Protein AF-W4M3P6-F1 (afdb_monomer_lite)

Secondary structure (DSSP, 8-state):
---SHHHHHHHHHHHHHHHHHHHHHHHHS-HHHHHHHHHHHHHHHHHHHHHHHHHHTSPPP----

Organism: NCBI:txid1429439

Radius of gyration: 15.67 Å; chains: 1; bounding box: 42×17×43 Å

pLDDT: mean 93.3, std 12.33, range [42.31, 98.75]

Structure (mmCIF, N/CA/C/O backbone):
data_AF-W4M3P6-F1
#
_entry.id   AF-W4M3P6-F1
#
loop_
_atom_site.group_PDB
_atom_site.id
_atom_site.type_symbol
_atom_site.label_atom_id
_atom_site.label_alt_id
_atom_site.label_comp_id
_atom_site.label_asym_id
_atom_site.label_entity_id
_atom_site.label_seq_id
_atom_site.pdbx_PDB_ins_code
_atom_site.Cartn_x
_atom_site.Cartn_y
_atom_site.Cartn_z
_atom_site.occupancy
_atom_site.B_iso_or_equiv
_atom_site.auth_seq_id
_atom_site.auth_comp_id
_atom_site.auth_asym_id
_atom_site.auth_atom_id
_atom_site.pdbx_PDB_model_num
ATOM 1 N N . MET A 1 1 ? 4.049 6.964 -12.646 1.00 79.31 1 MET A N 1
ATOM 2 C CA . MET A 1 1 ? 4.406 5.821 -13.505 1.00 79.31 1 MET A CA 1
ATOM 3 C C . MET A 1 1 ? 5.862 5.515 -13.225 1.00 79.31 1 MET A C 1
ATOM 5 O O . MET A 1 1 ? 6.669 6.414 -13.392 1.00 79.31 1 MET A O 1
ATOM 9 N N . ILE A 1 2 ? 6.166 4.316 -12.729 1.00 95.69 2 ILE A N 1
ATOM 10 C CA . ILE A 1 2 ? 7.521 3.892 -12.340 1.00 95.69 2 ILE A CA 1
ATOM 11 C C . ILE A 1 2 ? 8.305 3.477 -13.594 1.00 95.69 2 ILE A C 1
ATOM 13 O O . ILE A 1 2 ? 7.773 2.752 -14.446 1.00 95.69 2 ILE A O 1
ATOM 17 N N . GLU A 1 3 ? 9.552 3.925 -13.720 1.00 94.56 3 GLU A N 1
ATOM 18 C CA . GLU A 1 3 ? 10.391 3.729 -14.912 1.00 94.56 3 GLU A CA 1
ATOM 19 C C . GLU A 1 3 ? 11.682 2.953 -14.650 1.00 94.56 3 GLU A C 1
ATOM 21 O O . GLU A 1 3 ? 12.243 2.377 -15.581 1.00 94.56 3 GLU A O 1
ATOM 26 N N . ASN A 1 4 ? 12.137 2.893 -13.401 1.00 94.50 4 ASN A N 1
ATOM 27 C CA . ASN A 1 4 ? 13.387 2.242 -13.020 1.00 94.50 4 ASN A CA 1
ATOM 28 C C . ASN A 1 4 ? 13.318 1.659 -11.598 1.00 94.50 4 ASN A C 1
ATOM 30 O O . ASN A 1 4 ? 12.377 1.913 -10.843 1.00 94.50 4 ASN A O 1
ATOM 34 N N . ASP A 1 5 ? 14.347 0.898 -11.220 1.00 95.69 5 ASP A N 1
ATOM 35 C CA . ASP A 1 5 ? 14.393 0.202 -9.929 1.00 95.69 5 ASP A CA 1
ATOM 36 C C . ASP A 1 5 ? 14.528 1.153 -8.728 1.00 95.69 5 ASP A C 1
ATOM 38 O O . ASP A 1 5 ? 14.074 0.829 -7.631 1.00 95.69 5 ASP A O 1
ATOM 42 N N . VAL A 1 6 ? 15.096 2.348 -8.924 1.00 96.75 6 VAL A N 1
ATOM 43 C CA . VAL A 1 6 ? 15.175 3.374 -7.869 1.00 96.75 6 VAL A CA 1
ATOM 44 C C . VAL A 1 6 ? 13.777 3.904 -7.549 1.00 96.75 6 VAL A C 1
ATOM 46 O O . VAL A 1 6 ? 13.394 4.016 -6.385 1.00 96.75 6 VAL A O 1
ATOM 49 N N . GLU A 1 7 ? 12.982 4.187 -8.578 1.00 97.69 7 GLU A N 1
ATOM 50 C CA . GLU A 1 7 ? 11.586 4.596 -8.431 1.00 97.69 7 GLU A CA 1
ATOM 51 C C . GLU A 1 7 ? 10.704 3.466 -7.896 1.00 97.69 7 GLU A C 1
ATOM 53 O O . GLU A 1 7 ? 9.807 3.728 -7.094 1.00 97.69 7 GLU A O 1
ATOM 58 N N . LEU A 1 8 ? 10.974 2.213 -8.282 1.00 97.94 8 LEU A N 1
ATOM 59 C CA . LEU A 1 8 ? 10.307 1.044 -7.710 1.00 97.94 8 LEU A CA 1
ATOM 60 C C . LEU A 1 8 ? 10.538 0.980 -6.197 1.00 97.94 8 LEU A C 1
ATOM 62 O O . LEU A 1 8 ? 9.576 0.841 -5.439 1.00 97.94 8 LEU A O 1
ATOM 66 N N . GLN A 1 9 ? 11.792 1.112 -5.757 1.00 98.25 9 GLN A N 1
ATOM 67 C CA . GLN A 1 9 ? 12.127 1.108 -4.336 1.00 98.25 9 GLN A CA 1
ATOM 68 C C . GLN A 1 9 ? 11.421 2.257 -3.602 1.00 98.25 9 GLN A C 1
ATOM 70 O O . GLN A 1 9 ? 10.787 2.034 -2.570 1.00 98.25 9 GLN A O 1
ATOM 75 N N . ALA A 1 10 ? 11.461 3.472 -4.154 1.00 98.31 10 ALA A N 1
ATOM 76 C CA . ALA A 1 10 ? 10.791 4.625 -3.559 1.00 98.31 10 ALA A CA 1
ATOM 77 C C . ALA A 1 10 ? 9.267 4.421 -3.443 1.00 98.31 10 ALA A C 1
ATOM 79 O O . ALA A 1 10 ? 8.669 4.767 -2.422 1.00 98.31 10 ALA A O 1
ATOM 80 N N . ALA A 1 11 ? 8.632 3.822 -4.456 1.00 98.44 11 ALA A N 1
ATOM 81 C CA . ALA A 1 11 ? 7.207 3.501 -4.436 1.00 98.44 11 ALA A CA 1
ATOM 82 C C . ALA A 1 11 ? 6.860 2.450 -3.366 1.00 98.44 11 ALA A C 1
ATOM 84 O O . ALA A 1 11 ? 5.871 2.601 -2.648 1.00 98.44 11 ALA A O 1
ATOM 85 N N . GLN A 1 12 ? 7.688 1.415 -3.210 1.00 98.69 12 GLN A N 1
ATOM 86 C CA . GLN A 1 12 ? 7.513 0.391 -2.175 1.00 98.69 12 GLN A CA 1
ATOM 87 C C . GLN A 1 12 ? 7.668 0.972 -0.762 1.00 98.69 12 GLN A C 1
ATOM 89 O O . GLN A 1 12 ? 6.857 0.694 0.122 1.00 98.69 12 GLN A O 1
ATOM 94 N N . GLU A 1 13 ? 8.673 1.823 -0.544 1.00 98.62 13 GLU A N 1
ATOM 95 C CA . GLU A 1 13 ? 8.871 2.521 0.731 1.00 98.62 13 GLU A CA 1
ATOM 96 C C . GLU A 1 13 ? 7.702 3.462 1.055 1.00 98.62 13 GLU A C 1
ATOM 98 O O . GLU A 1 13 ? 7.277 3.566 2.213 1.00 98.62 13 GLU A O 1
ATOM 103 N N . TYR A 1 14 ? 7.142 4.114 0.032 1.00 98.06 14 TYR A N 1
ATOM 104 C CA . TYR A 1 14 ? 5.966 4.967 0.160 1.00 98.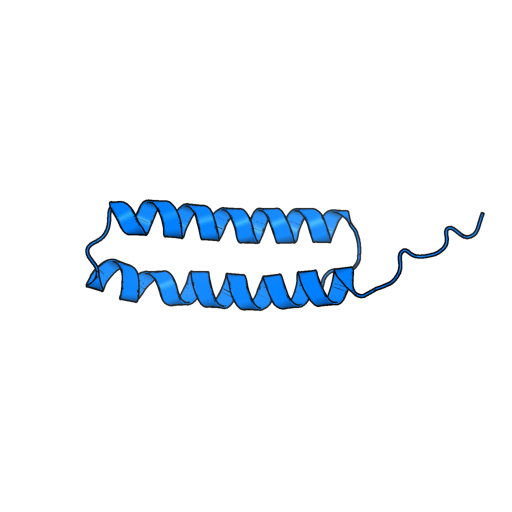06 14 TYR A CA 1
ATOM 105 C C . TYR A 1 14 ? 4.727 4.182 0.615 1.00 98.06 14 TYR A C 1
ATOM 107 O O . TYR A 1 14 ? 4.077 4.586 1.584 1.00 98.06 14 TYR A O 1
ATOM 115 N N . VAL A 1 15 ? 4.443 3.031 -0.006 1.00 98.69 15 VAL A N 1
ATOM 116 C CA . VAL A 1 15 ? 3.352 2.129 0.411 1.00 98.69 15 VAL A CA 1
ATOM 117 C C . VAL A 1 15 ? 3.552 1.671 1.856 1.00 98.69 15 VAL A C 1
ATOM 119 O O . VAL A 1 15 ? 2.661 1.846 2.691 1.00 98.69 15 VAL A O 1
ATOM 122 N N . LEU A 1 16 ? 4.751 1.184 2.191 1.00 98.75 16 LEU A N 1
ATOM 123 C CA . LEU A 1 16 ? 5.061 0.673 3.527 1.00 98.75 16 LEU A CA 1
ATOM 124 C C . LEU A 1 16 ? 4.867 1.734 4.621 1.00 98.75 16 LEU A C 1
ATOM 126 O O . LEU A 1 16 ? 4.463 1.427 5.747 1.00 98.75 16 LEU A O 1
ATOM 130 N N . ARG A 1 17 ? 5.142 3.007 4.318 1.00 98.50 17 ARG A N 1
ATOM 131 C CA . ARG A 1 17 ? 4.890 4.112 5.249 1.00 98.50 17 ARG A CA 1
ATOM 132 C C . ARG A 1 17 ? 3.403 4.239 5.585 1.00 98.50 17 ARG A C 1
ATOM 134 O O . ARG A 1 17 ? 3.070 4.411 6.759 1.00 98.50 17 ARG A O 1
ATOM 141 N N . PHE A 1 18 ? 2.521 4.161 4.592 1.00 98.31 18 PHE A N 1
ATOM 142 C CA . PHE A 1 18 ? 1.075 4.249 4.808 1.00 98.31 18 PHE A CA 1
ATOM 143 C C . PHE A 1 18 ? 0.519 3.018 5.519 1.00 98.31 18 PHE A C 1
ATOM 145 O O . PHE A 1 18 ? -0.261 3.166 6.461 1.00 98.31 18 PHE A O 1
ATOM 152 N N . GLU A 1 19 ? 0.999 1.823 5.183 1.00 98.50 19 GLU A N 1
ATOM 153 C CA . GLU A 1 19 ? 0.639 0.596 5.901 1.00 98.50 19 GLU A CA 1
ATOM 154 C C . GLU A 1 19 ? 1.003 0.675 7.392 1.00 98.50 19 GLU A C 1
ATOM 156 O O . GLU A 1 19 ? 0.206 0.300 8.257 1.00 98.50 19 GLU A O 1
ATOM 161 N N . ARG A 1 20 ? 2.177 1.229 7.724 1.00 98.38 20 ARG A N 1
ATOM 162 C CA . ARG A 1 20 ? 2.597 1.447 9.120 1.00 98.38 20 ARG A CA 1
ATOM 163 C C . ARG A 1 20 ? 1.700 2.446 9.849 1.00 98.38 20 ARG A C 1
ATOM 165 O O . ARG A 1 20 ? 1.326 2.184 10.991 1.00 98.38 20 ARG A O 1
ATOM 172 N N . ILE A 1 21 ? 1.329 3.554 9.203 1.00 97.88 21 ILE A N 1
ATOM 173 C CA . ILE A 1 21 ? 0.394 4.541 9.772 1.00 97.88 21 ILE A CA 1
ATOM 174 C C . ILE A 1 21 ? -0.946 3.873 10.091 1.00 97.88 21 ILE A C 1
ATOM 176 O O . ILE A 1 21 ? -1.429 3.97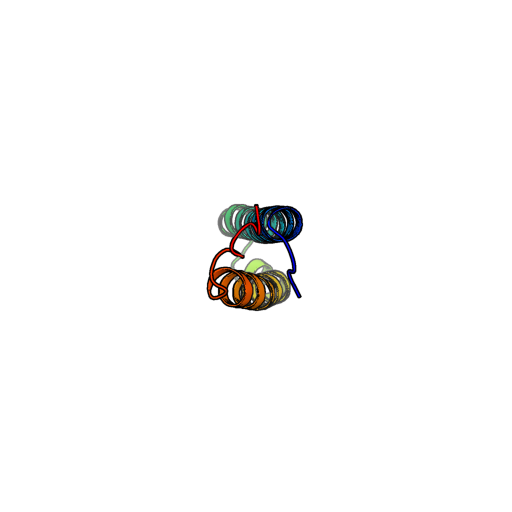3 11.219 1.00 97.88 21 ILE A O 1
ATOM 180 N N . LEU A 1 22 ? -1.507 3.131 9.134 1.00 98.25 22 LEU A N 1
ATOM 181 C CA . LEU A 1 22 ? -2.773 2.424 9.315 1.00 98.25 22 LEU A CA 1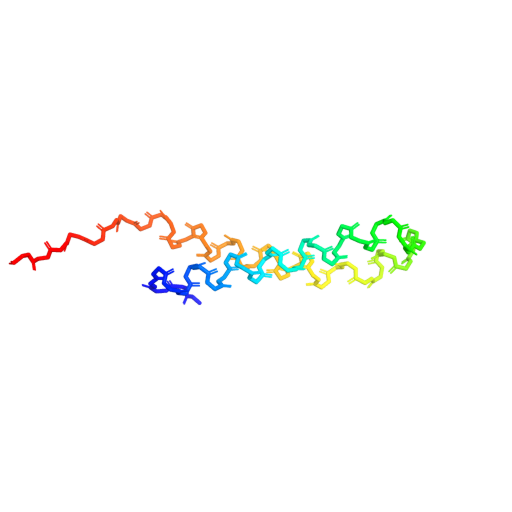
ATOM 182 C C . LEU A 1 22 ? -2.681 1.365 10.418 1.00 98.25 22 LEU A C 1
ATOM 184 O O . LEU A 1 22 ? -3.592 1.256 11.234 1.00 98.25 22 LEU A O 1
ATOM 188 N N . THR A 1 23 ? -1.575 0.625 10.494 1.00 98.19 23 THR A N 1
ATOM 189 C CA . THR A 1 23 ? -1.356 -0.398 11.528 1.00 98.19 23 THR A CA 1
ATOM 190 C C . THR A 1 23 ? -1.365 0.204 12.932 1.00 98.19 23 THR A C 1
ATOM 192 O O . THR A 1 23 ? -2.047 -0.310 13.817 1.00 98.19 23 THR A O 1
ATOM 195 N N . VAL A 1 24 ? -0.665 1.323 13.138 1.00 98.12 24 VAL A N 1
ATOM 196 C CA . VAL A 1 24 ? -0.673 2.034 14.425 1.00 98.12 24 VAL A CA 1
ATOM 197 C C . VAL A 1 24 ? -2.068 2.585 14.727 1.00 98.12 24 VAL A C 1
ATOM 199 O O . VAL A 1 24 ? -2.573 2.406 15.840 1.00 98.12 24 VAL A O 1
ATOM 202 N N . ALA A 1 25 ? -2.730 3.192 13.738 1.00 97.62 25 ALA A N 1
ATOM 203 C CA . ALA A 1 25 ? -4.061 3.771 13.900 1.00 97.62 25 ALA A CA 1
ATOM 204 C C . ALA A 1 25 ? -5.104 2.737 14.354 1.00 97.62 25 ALA A C 1
ATOM 206 O O . ALA A 1 25 ? -5.902 3.033 15.240 1.00 97.62 25 ALA A O 1
ATOM 207 N N . ARG A 1 26 ? -5.038 1.494 13.855 1.00 96.81 26 ARG A N 1
ATOM 208 C CA . ARG A 1 26 ? -5.937 0.396 14.275 1.00 96.81 26 ARG A CA 1
ATOM 209 C C . ARG A 1 26 ? -5.909 0.101 15.777 1.00 96.81 26 ARG A C 1
ATOM 211 O O . ARG A 1 26 ? -6.886 -0.416 16.302 1.00 96.81 26 ARG A O 1
ATOM 218 N N . SER A 1 27 ? -4.795 0.384 16.453 1.00 95.44 27 SER A N 1
ATOM 219 C CA . SER A 1 27 ? -4.645 0.174 17.902 1.00 95.44 27 SER A CA 1
ATOM 220 C C . SER A 1 27 ? -4.896 1.421 18.752 1.00 95.44 27 SER A C 1
ATOM 222 O O . SER A 1 27 ? -4.982 1.316 19.972 1.00 95.44 27 SER A O 1
ATOM 224 N N . THR A 1 28 ? -4.976 2.598 18.130 1.00 96.50 28 THR A N 1
ATOM 225 C CA . THR A 1 28 ? -4.957 3.887 18.840 1.00 96.50 28 THR A CA 1
ATOM 226 C C . THR A 1 28 ? -6.215 4.723 18.620 1.00 96.50 28 THR A C 1
ATOM 228 O O . THR A 1 28 ? -6.512 5.585 19.442 1.00 96.50 28 THR A O 1
ATOM 231 N N . TYR A 1 29 ? -6.951 4.494 17.531 1.00 96.69 29 TYR A N 1
ATOM 232 C CA . TYR A 1 29 ? -8.132 5.272 17.158 1.00 96.69 29 TYR A CA 1
ATOM 233 C C . TYR A 1 29 ? -9.401 4.492 17.511 1.00 96.69 29 TYR A C 1
ATOM 235 O O . TYR A 1 29 ? -9.398 3.260 17.539 1.00 96.69 29 TYR A O 1
ATOM 243 N N . THR A 1 30 ? -10.506 5.206 17.747 1.00 97.75 30 THR A N 1
ATOM 244 C CA . THR A 1 30 ? -11.826 4.557 17.750 1.00 97.75 30 THR A CA 1
ATOM 245 C C . THR A 1 30 ? -12.157 4.072 16.333 1.00 97.75 30 THR A C 1
ATOM 247 O O . THR A 1 30 ? -11.605 4.612 15.367 1.00 97.75 30 THR A O 1
ATOM 250 N N . PRO A 1 31 ? -13.053 3.084 16.174 1.00 97.19 31 PRO A N 1
ATOM 251 C CA . PRO A 1 31 ? -13.453 2.596 14.855 1.00 97.19 31 PRO A CA 1
ATOM 252 C C . PRO A 1 31 ? -13.906 3.713 13.904 1.00 97.1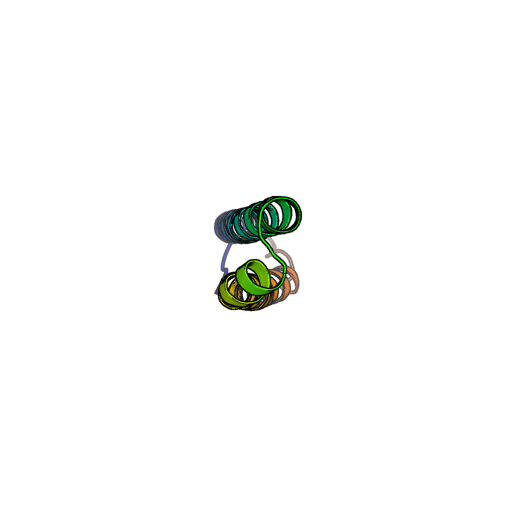9 31 PRO A C 1
ATOM 254 O O . PRO A 1 31 ? -13.434 3.786 12.775 1.00 97.19 31 PRO A O 1
ATOM 257 N N . GLU A 1 32 ? -14.725 4.649 14.382 1.00 96.94 32 GLU A N 1
ATOM 258 C CA . GLU A 1 32 ? -15.285 5.741 13.577 1.00 96.94 32 GLU A CA 1
ATOM 259 C C . GLU A 1 32 ? -14.198 6.730 13.135 1.00 96.94 32 GLU A C 1
ATOM 261 O O . GLU A 1 32 ? -14.168 7.180 11.989 1.00 96.94 32 GLU A O 1
ATOM 266 N N . ALA A 1 33 ? -13.266 7.054 14.038 1.00 96.94 33 ALA A N 1
ATOM 267 C CA . ALA A 1 33 ? -12.139 7.929 13.728 1.00 96.94 33 ALA A CA 1
ATOM 268 C C . ALA A 1 33 ? -11.159 7.268 12.748 1.00 96.94 33 ALA A C 1
ATOM 270 O O . ALA A 1 33 ? -10.585 7.944 11.892 1.00 96.94 33 ALA A O 1
ATOM 271 N N . TYR A 1 34 ? -10.966 5.951 12.860 1.00 97.94 34 TYR A N 1
ATOM 272 C CA . TYR A 1 34 ? -10.164 5.185 11.915 1.00 97.94 34 TYR A CA 1
ATOM 273 C C . TYR A 1 34 ? -10.804 5.185 10.524 1.00 97.94 34 TYR A C 1
ATOM 275 O O . TYR A 1 34 ? -10.126 5.524 9.558 1.00 97.94 34 TYR A O 1
ATOM 283 N N . GLU A 1 35 ? -12.097 4.869 10.421 1.00 95.81 35 GLU A N 1
ATOM 284 C CA . GLU A 1 35 ? -12.830 4.851 9.148 1.00 95.81 35 GLU A CA 1
ATOM 285 C C . GLU A 1 35 ? -12.777 6.206 8.433 1.00 95.81 35 GLU A C 1
ATOM 287 O O . GLU A 1 35 ? -12.500 6.259 7.234 1.00 95.81 35 GLU A O 1
ATOM 292 N N . ALA A 1 36 ? -12.951 7.307 9.171 1.00 95.00 36 ALA A N 1
ATOM 293 C CA . ALA A 1 36 ? -12.896 8.655 8.609 1.00 95.00 36 ALA A CA 1
ATOM 294 C C . ALA A 1 36 ? -11.510 9.035 8.047 1.00 95.00 36 ALA A C 1
ATOM 296 O O . ALA A 1 36 ? -11.423 9.813 7.098 1.00 95.00 36 ALA A O 1
ATOM 297 N N . MET A 1 37 ? -10.426 8.508 8.625 1.00 95.06 37 MET A N 1
ATOM 298 C CA . MET A 1 37 ? -9.048 8.843 8.245 1.00 95.06 37 MET A CA 1
ATOM 299 C C . MET A 1 37 ? -8.452 7.866 7.219 1.00 95.06 37 MET A C 1
ATOM 301 O O . MET A 1 37 ? -7.702 8.285 6.339 1.00 95.06 37 MET A O 1
ATOM 305 N N . ALA A 1 38 ? -8.773 6.573 7.309 1.00 97.69 38 ALA A N 1
ATOM 306 C CA . ALA A 1 38 ? -8.075 5.515 6.581 1.00 97.69 38 ALA A CA 1
ATOM 307 C C . ALA A 1 38 ? -8.291 5.554 5.061 1.00 97.69 38 ALA A C 1
ATOM 309 O O . ALA A 1 38 ? -7.416 5.116 4.315 1.00 97.69 38 ALA A O 1
ATOM 310 N N . GLY A 1 39 ? -9.431 6.078 4.599 1.00 96.56 39 GLY A N 1
ATOM 311 C CA . GLY A 1 39 ? -9.832 6.012 3.191 1.00 96.56 39 GLY A CA 1
ATOM 312 C C . GLY A 1 39 ? -8.808 6.603 2.218 1.00 96.56 39 GLY A C 1
ATOM 313 O O . GLY A 1 39 ? -8.515 5.989 1.196 1.00 96.56 39 GLY A O 1
ATOM 314 N N . SER A 1 40 ? -8.208 7.752 2.546 1.00 95.06 40 SER A N 1
ATOM 315 C CA . SER A 1 40 ? -7.210 8.394 1.677 1.00 95.06 40 SER A CA 1
ATOM 316 C C . SER A 1 40 ? -5.903 7.601 1.598 1.00 95.06 40 SER A C 1
ATOM 318 O O . SER A 1 40 ? -5.333 7.462 0.519 1.00 95.06 40 SER A O 1
ATOM 320 N N . TYR A 1 41 ? -5.452 7.026 2.715 1.00 97.69 41 TYR A N 1
ATOM 321 C CA . TYR A 1 41 ? -4.265 6.172 2.748 1.00 97.69 41 TYR A CA 1
ATOM 322 C C . TYR A 1 41 ? -4.475 4.872 1.971 1.00 97.69 41 TYR A C 1
ATOM 324 O O . TYR A 1 41 ? -3.593 4.467 1.218 1.00 97.69 41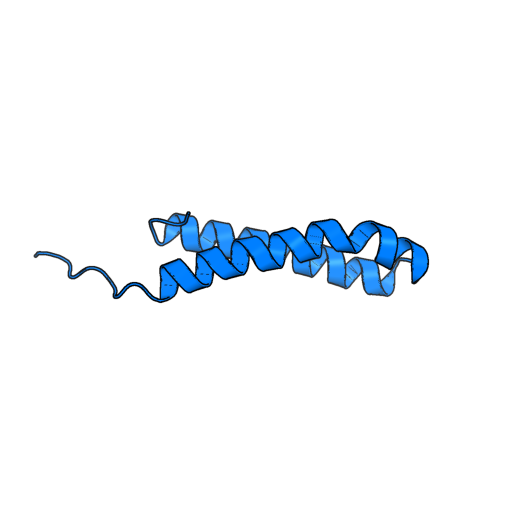 TYR A O 1
ATOM 332 N N . LEU A 1 42 ? -5.637 4.231 2.132 1.00 98.44 42 LEU A N 1
ATOM 333 C CA . LEU A 1 42 ? -5.980 3.001 1.416 1.00 98.44 42 LEU A CA 1
ATOM 334 C C . LEU A 1 42 ? -6.048 3.237 -0.098 1.00 98.44 42 LEU A C 1
ATOM 336 O O . LEU A 1 42 ? -5.435 2.484 -0.851 1.00 98.44 42 LEU A O 1
ATOM 340 N N . ALA A 1 43 ? -6.696 4.321 -0.533 1.00 98.25 43 ALA A N 1
ATOM 341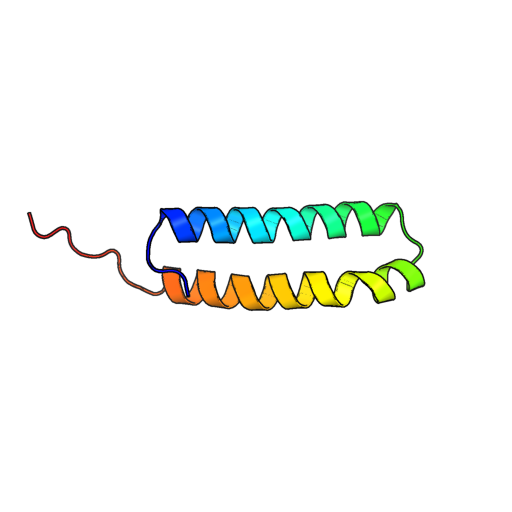 C CA . ALA A 1 43 ? -6.772 4.677 -1.948 1.00 98.25 43 ALA A CA 1
ATOM 342 C C . ALA A 1 43 ? -5.382 4.925 -2.565 1.00 98.25 43 ALA A C 1
ATOM 344 O O . ALA A 1 43 ? -5.103 4.463 -3.672 1.00 98.25 43 ALA A O 1
ATOM 345 N N . GLU A 1 44 ? -4.479 5.605 -1.849 1.00 98.12 44 GLU A N 1
ATOM 346 C CA . GLU A 1 44 ? -3.109 5.806 -2.332 1.00 98.12 44 GLU A CA 1
ATOM 347 C C . GLU A 1 44 ? -2.292 4.508 -2.367 1.00 98.12 44 GLU A C 1
ATOM 349 O O . GLU A 1 44 ? -1.544 4.293 -3.321 1.00 98.12 44 GLU A O 1
ATOM 354 N N . ILE A 1 45 ? -2.451 3.617 -1.380 1.00 98.69 45 ILE A N 1
ATOM 355 C CA . ILE A 1 45 ? -1.812 2.291 -1.396 1.00 98.69 45 ILE A CA 1
ATOM 356 C C . ILE A 1 45 ? -2.249 1.507 -2.638 1.00 98.69 45 ILE A C 1
ATOM 358 O O . ILE A 1 45 ? -1.403 0.978 -3.356 1.00 98.69 45 ILE A O 1
ATOM 362 N N . GLU A 1 46 ? -3.551 1.452 -2.926 1.00 98.69 46 GLU A N 1
ATOM 363 C CA . GLU A 1 46 ? -4.093 0.742 -4.092 1.00 98.69 46 GLU A CA 1
ATOM 364 C C . GLU A 1 46 ? -3.575 1.325 -5.413 1.00 98.69 46 GLU A C 1
ATOM 366 O O . GLU A 1 46 ? -3.134 0.587 -6.304 1.00 98.69 46 GLU A O 1
ATOM 371 N N . ARG A 1 47 ? -3.566 2.658 -5.523 1.00 98.50 47 ARG A N 1
ATOM 372 C CA . ARG A 1 47 ? -3.057 3.368 -6.698 1.00 98.50 47 ARG A CA 1
ATOM 373 C C . ARG A 1 47 ? -1.577 3.063 -6.942 1.00 98.50 47 ARG A C 1
ATOM 375 O O . ARG A 1 47 ? -1.204 2.709 -8.059 1.00 98.50 47 ARG A O 1
ATOM 382 N N . VAL A 1 48 ? -0.734 3.165 -5.912 1.00 98.38 48 VAL A N 1
ATOM 383 C CA . VAL A 1 48 ? 0.718 2.947 -6.044 1.00 98.38 48 VAL A CA 1
ATOM 384 C C . VAL A 1 48 ? 1.053 1.472 -6.250 1.00 98.38 48 VAL A C 1
ATOM 386 O O . VAL A 1 48 ? 1.900 1.158 -7.084 1.00 98.38 48 VAL A O 1
ATOM 389 N N . ASN A 1 49 ? 0.358 0.550 -5.579 1.00 98.62 49 ASN A N 1
ATOM 390 C CA . ASN A 1 49 ? 0.535 -0.885 -5.815 1.00 98.62 49 ASN A CA 1
ATOM 391 C C . ASN A 1 49 ? 0.202 -1.276 -7.257 1.00 98.62 49 ASN A C 1
ATOM 393 O O . ASN A 1 49 ? 0.884 -2.125 -7.829 1.00 98.62 49 ASN A O 1
ATOM 397 N N . THR A 1 50 ? -0.792 -0.628 -7.870 1.00 98.56 50 THR A N 1
ATOM 398 C CA . THR A 1 50 ? -1.077 -0.814 -9.298 1.00 98.56 50 THR A CA 1
ATOM 399 C C . THR A 1 50 ? 0.138 -0.426 -10.146 1.00 98.56 50 THR A C 1
ATOM 401 O O . THR A 1 50 ? 0.559 -1.207 -10.994 1.00 98.56 50 THR A O 1
ATOM 404 N N . GLU A 1 51 ? 0.774 0.719 -9.880 1.00 98.25 51 GLU A N 1
ATOM 405 C CA . GLU A 1 51 ? 1.989 1.133 -10.600 1.00 98.25 51 GLU A CA 1
ATOM 406 C C . GLU A 1 51 ? 3.178 0.187 -10.376 1.00 98.25 51 GLU A C 1
ATOM 408 O O . GLU A 1 51 ? 3.899 -0.122 -11.326 1.00 98.25 51 GLU A O 1
ATOM 413 N N . ILE A 1 52 ? 3.366 -0.300 -9.145 1.00 98.38 52 ILE A N 1
ATOM 414 C CA . ILE A 1 52 ? 4.405 -1.283 -8.801 1.00 98.38 52 ILE A CA 1
ATOM 415 C C . ILE A 1 52 ? 4.209 -2.563 -9.614 1.00 98.38 52 ILE A C 1
ATOM 417 O O . ILE A 1 52 ? 5.151 -3.059 -10.230 1.00 98.38 52 ILE A O 1
ATOM 421 N N . VAL A 1 53 ? 2.984 -3.092 -9.648 1.00 98.12 53 VAL A N 1
ATOM 422 C CA . VAL A 1 53 ? 2.665 -4.309 -10.402 1.00 98.12 53 VAL A CA 1
ATOM 423 C C . VAL A 1 53 ? 2.874 -4.094 -11.900 1.00 98.12 53 VAL A C 1
ATOM 425 O O . VAL A 1 53 ? 3.470 -4.948 -12.553 1.00 98.12 53 VAL A O 1
ATOM 428 N N . GLU A 1 54 ? 2.437 -2.960 -12.449 1.00 97.56 54 GLU A N 1
ATOM 429 C CA . GLU A 1 54 ? 2.654 -2.630 -13.863 1.00 97.56 54 GLU A CA 1
ATOM 430 C C . GLU A 1 54 ? 4.142 -2.516 -14.223 1.00 97.56 54 GLU A C 1
ATOM 432 O O . GLU A 1 54 ? 4.546 -2.938 -15.308 1.00 97.56 54 GLU A O 1
ATOM 437 N N . TYR A 1 55 ? 4.980 -2.001 -13.319 1.00 96.69 55 TYR A N 1
ATOM 438 C CA . TYR A 1 55 ? 6.431 -2.003 -13.506 1.00 96.69 55 TYR A CA 1
ATOM 439 C C . TYR A 1 55 ? 7.010 -3.421 -13.468 1.00 96.69 55 TYR A C 1
ATOM 441 O O . TYR A 1 55 ? 7.709 -3.819 -14.395 1.00 96.69 55 TYR A O 1
ATOM 449 N N . LEU A 1 56 ? 6.669 -4.213 -12.448 1.00 96.12 56 LEU A N 1
ATOM 450 C CA . LEU A 1 56 ? 7.200 -5.570 -12.252 1.00 96.12 56 LEU A CA 1
ATOM 451 C C . LEU A 1 56 ? 6.763 -6.574 -13.331 1.00 96.12 56 LEU A C 1
ATOM 453 O O . LEU A 1 56 ? 7.392 -7.617 -13.495 1.00 96.12 56 LEU A O 1
ATOM 457 N N . ARG A 1 57 ? 5.698 -6.278 -14.086 1.00 96.19 57 ARG A N 1
ATOM 458 C CA . ARG A 1 57 ? 5.308 -7.046 -15.282 1.00 96.19 57 ARG A CA 1
ATOM 459 C C . ARG A 1 57 ? 6.287 -6.880 -16.442 1.00 96.19 57 ARG A C 1
ATOM 461 O O . ARG A 1 57 ? 6.289 -7.714 -17.350 1.00 96.19 57 ARG A O 1
ATOM 468 N N . ARG A 1 58 ? 7.076 -5.803 -16.462 1.00 93.00 58 ARG A N 1
ATOM 469 C CA . ARG A 1 58 ? 8.049 -5.553 -17.526 1.00 93.00 58 ARG A CA 1
ATOM 470 C C . ARG A 1 58 ? 9.208 -6.535 -17.353 1.00 93.00 58 ARG A C 1
ATOM 472 O O . ARG A 1 58 ? 9.726 -6.673 -16.246 1.00 93.00 58 ARG A O 1
ATOM 479 N N . PRO A 1 59 ? 9.633 -7.232 -18.417 1.00 88.94 59 PRO A N 1
ATOM 480 C CA . PRO A 1 59 ? 10.827 -8.054 -18.329 1.00 88.94 59 PRO A CA 1
ATOM 481 C C . PRO A 1 59 ? 12.032 -7.157 -18.006 1.00 88.94 59 PRO A C 1
ATOM 483 O O . PRO A 1 59 ? 12.070 -6.019 -18.486 1.00 88.94 59 PRO A O 1
ATOM 486 N N . PRO A 1 60 ? 13.028 -7.647 -17.245 1.00 80.19 60 PRO A N 1
ATOM 487 C CA . PRO A 1 60 ? 14.273 -6.915 -17.064 1.00 80.19 60 PRO A CA 1
ATOM 488 C C . PRO A 1 60 ? 14.848 -6.597 -18.445 1.00 80.19 60 PRO A C 1
ATOM 490 O O . PRO A 1 60 ? 14.938 -7.478 -19.310 1.00 80.19 60 PRO A O 1
ATOM 493 N N . ALA A 1 61 ? 15.173 -5.326 -18.682 1.00 69.62 61 ALA A N 1
ATOM 494 C CA . ALA A 1 61 ? 15.784 -4.924 -19.937 1.00 69.62 61 ALA A CA 1
ATOM 495 C C . ALA A 1 61 ? 17.071 -5.740 -20.118 1.00 69.62 61 ALA A C 1
ATOM 497 O O . ALA A 1 61 ? 17.901 -5.804 -19.213 1.00 69.62 61 ALA A O 1
ATOM 498 N N . LYS A 1 62 ? 17.229 -6.401 -21.272 1.00 55.91 62 LYS A N 1
ATOM 499 C CA . LYS A 1 62 ? 18.523 -6.984 -21.637 1.00 55.91 62 LYS A CA 1
ATOM 500 C C . LYS A 1 62 ? 19.531 -5.840 -21.628 1.00 55.91 62 LYS A C 1
ATOM 502 O O . LYS A 1 62 ? 19.405 -4.935 -22.451 1.00 55.91 62 LYS A O 1
ATOM 507 N N . GLU A 1 63 ? 20.513 -5.892 -20.732 1.00 51.34 63 GLU A N 1
ATOM 508 C CA . GLU A 1 63 ? 21.741 -5.125 -20.910 1.00 51.34 63 GLU A CA 1
ATOM 509 C C . GLU A 1 63 ? 22.272 -5.461 -22.304 1.00 51.34 63 GLU A C 1
ATOM 511 O O . GLU A 1 63 ? 22.593 -6.613 -22.615 1.00 51.34 63 GLU A O 1
ATOM 516 N N . VAL A 1 64 ? 22.269 -4.465 -23.184 1.00 47.16 64 VAL A N 1
ATOM 517 C CA . VAL A 1 64 ? 23.013 -4.548 -24.433 1.00 47.16 64 VAL A CA 1
ATOM 518 C C . VAL A 1 64 ? 24.463 -4.327 -24.018 1.00 47.16 64 VAL A C 1
ATOM 520 O O . VAL A 1 64 ? 24.845 -3.199 -23.713 1.00 47.16 64 VAL A O 1
ATOM 523 N N . ALA A 1 65 ? 25.193 -5.434 -23.879 1.00 42.31 65 ALA A N 1
ATOM 524 C CA . ALA A 1 65 ? 26.631 -5.455 -23.628 1.00 42.31 65 ALA A CA 1
ATOM 525 C C . ALA A 1 65 ? 27.416 -4.775 -24.759 1.00 42.31 65 ALA A C 1
ATOM 527 O O . ALA A 1 65 ? 26.961 -4.860 -25.926 1.00 42.31 65 ALA A O 1
#

Sequence (65 aa):
MIENDVELQAAQEYVLRFERILTVARSTYTPEAYEAMAGSYLAEIERVNTEIVEYLRRPPAKEVA

Foldseek 3Di:
DDDDPVSLVVLVVLLVVLVVVLVVCVVPDDPVRSVVPNVVSVVSSVVSVVVSVVVVPDDPPPPPD